Protein AF-A0A1Q7ZH57-F1 (afdb_monomer)

Radius of gyration: 17.39 Å; Cα contacts (8 Å, |Δi|>4): 123; chains: 1; bounding box: 41×25×51 Å

Foldseek 3Di:
DLLVQDPVVLVVVLLVLLVVLLVLLVQLVVCLQVLNLVSNLVSLVSSLVSLVVSLVSLVVVVVSCVVVVLDCPPDPLSVVLCVLVVVLSVLSVVLSVLSVVVSVCSVVVVSNDNDPVSSVVSSVSSVVSSVSVVVSCCVNPVVSVVD

Secondary structure (DSSP, 8-state):
-GGGG--HHHHHHHHHHHHHHHHHHHHHHHHHHTT-HHHHHHHHHHHHHHHHHHHHHHHHHHHHHHHTT--TTT-HHHHHHHHHHHHHHHHHHHHHHHHHHHHHHHHTT---SS--HHHHHHHHHHHHHHHHHHHHHIIIIIHHHH-

pLDDT: mean 76.96, std 12.7, range [39.62, 94.12]

Mean predicted aligned error: 8.46 Å

Nearest PDB structures (foldseek):
  9dm1-assembly1_S  TM=9.543E-01  e=4.250E-06  Mycolicibacterium smegmatis MC2 155
  9ftz-assembly1_S  TM=9.102E-01  e=2.005E-06  Mycolicibacterium smegmatis
  7qhm-assembly1_S  TM=9.316E-01  e=4.938E-06  Corynebacterium glutamicum ATCC 13032
  7n9z-assembly1_H  TM=9.162E-01  e=1.816E-05  Escherichia coli
  7e1v-assembly1_G  TM=9.094E-01  e=1.216E-05  Mycolicibacterium smegmatis MC2 51

Structure (mmCIF, N/CA/C/O backbone):
data_AF-A0A1Q7ZH57-F1
#
_entry.id   AF-A0A1Q7ZH57-F1
#
loop_
_atom_site.group_PDB
_atom_site.id
_atom_site.type_symbol
_atom_site.label_atom_id
_atom_site.label_alt_id
_atom_site.label_comp_id
_atom_site.label_asym_id
_atom_site.label_entity_id
_atom_site.label_seq_id
_atom_site.pdbx_PDB_ins_code
_atom_site.Cartn_x
_atom_site.Cartn_y
_atom_site.Cartn_z
_atom_site.occupancy
_atom_site.B_iso_or_equiv
_atom_site.auth_seq_id
_atom_site.auth_comp_id
_atom_site.auth_asym_id
_atom_site.auth_atom_id
_atom_site.pdbx_PDB_model_num
ATOM 1 N N . MET A 1 1 ? 12.986 2.416 -26.453 1.00 39.62 1 MET A N 1
ATOM 2 C CA . MET A 1 1 ? 12.265 1.164 -26.800 1.00 39.62 1 MET A CA 1
ATOM 3 C C . MET A 1 1 ? 11.655 0.469 -25.574 1.00 39.62 1 MET A C 1
ATOM 5 O O . MET A 1 1 ? 10.565 -0.062 -25.717 1.00 39.62 1 MET A O 1
ATOM 9 N N . ALA A 1 2 ? 12.265 0.538 -24.378 1.00 41.34 2 ALA A N 1
ATOM 10 C CA . ALA A 1 2 ? 11.717 -0.040 -23.135 1.00 41.34 2 ALA A CA 1
ATOM 11 C C . ALA A 1 2 ? 10.415 0.622 -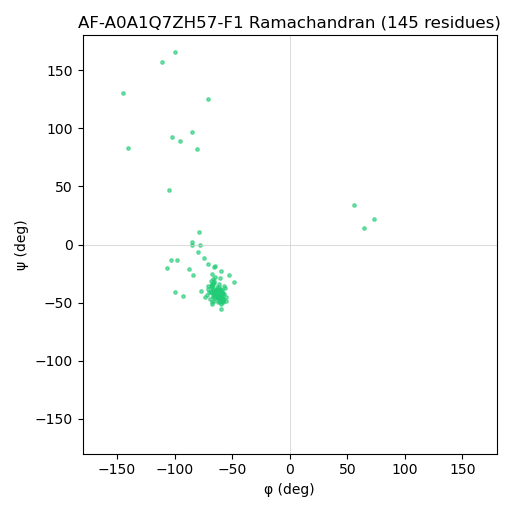22.617 1.00 41.34 2 ALA A C 1
ATOM 13 O O . ALA A 1 2 ? 9.562 -0.059 -22.059 1.00 41.34 2 ALA A O 1
ATOM 14 N N . ALA A 1 3 ? 10.204 1.919 -22.880 1.00 42.78 3 ALA A N 1
ATOM 15 C CA . ALA A 1 3 ? 9.001 2.653 -22.463 1.00 42.78 3 ALA A CA 1
ATOM 16 C C . ALA A 1 3 ? 7.687 2.169 -23.123 1.00 42.78 3 ALA A C 1
ATOM 18 O O . ALA A 1 3 ? 6.611 2.420 -22.599 1.00 42.78 3 ALA A O 1
ATOM 19 N N . ARG A 1 4 ? 7.749 1.437 -24.250 1.00 45.72 4 ARG A N 1
ATOM 20 C CA . ARG A 1 4 ? 6.553 0.954 -24.975 1.00 45.72 4 ARG A CA 1
ATOM 21 C C . ARG A 1 4 ? 5.897 -0.296 -24.372 1.00 45.72 4 ARG A C 1
ATOM 23 O O . ARG A 1 4 ? 4.864 -0.718 -24.877 1.00 45.72 4 ARG A O 1
ATOM 30 N N . VAL A 1 5 ? 6.503 -0.908 -23.351 1.00 50.69 5 VAL A N 1
ATOM 31 C CA . VAL A 1 5 ? 6.023 -2.168 -22.746 1.00 50.69 5 VAL A CA 1
ATOM 32 C C . VAL A 1 5 ? 5.301 -1.933 -21.413 1.00 50.69 5 VAL A C 1
ATOM 34 O O . VAL A 1 5 ? 4.616 -2.829 -20.924 1.00 50.69 5 VAL A O 1
ATOM 37 N N . LEU A 1 6 ? 5.413 -0.733 -20.835 1.00 52.12 6 LEU A N 1
ATOM 38 C CA . LEU A 1 6 ? 4.607 -0.362 -19.677 1.00 52.12 6 LEU A CA 1
ATOM 39 C C . LEU A 1 6 ? 3.161 -0.173 -20.137 1.00 52.12 6 LEU A C 1
ATOM 41 O O . LEU A 1 6 ? 2.899 0.572 -21.077 1.00 52.12 6 LEU A O 1
ATOM 45 N N . ASP A 1 7 ? 2.235 -0.882 -19.496 1.00 56.50 7 ASP A N 1
ATOM 46 C CA . ASP A 1 7 ? 0.799 -0.764 -19.739 1.00 56.50 7 ASP A CA 1
ATOM 47 C C . ASP A 1 7 ? 0.226 0.212 -18.693 1.00 56.50 7 ASP A C 1
ATOM 49 O O . ASP A 1 7 ? -0.145 -0.214 -17.590 1.00 56.50 7 ASP A O 1
ATOM 53 N N . PRO A 1 8 ? 0.192 1.534 -18.973 1.00 56.69 8 PRO A N 1
ATOM 54 C CA . PRO A 1 8 ? -0.180 2.554 -17.991 1.00 56.69 8 PRO A CA 1
ATOM 55 C C . PRO A 1 8 ? -1.600 2.356 -17.446 1.00 56.69 8 PRO A C 1
ATOM 57 O O . PRO A 1 8 ? -1.894 2.771 -16.327 1.00 56.69 8 PRO A O 1
ATOM 60 N N . ALA A 1 9 ? -2.471 1.659 -18.184 1.00 55.44 9 ALA A N 1
ATOM 61 C CA . ALA A 1 9 ? -3.810 1.317 -17.721 1.00 55.44 9 ALA A CA 1
ATOM 62 C C . ALA A 1 9 ? -3.789 0.316 -16.551 1.00 55.44 9 ALA A C 1
ATOM 64 O O . ALA A 1 9 ? -4.594 0.426 -15.625 1.00 55.44 9 ALA A O 1
ATOM 65 N N . ARG A 1 10 ? -2.848 -0.639 -16.546 1.00 57.97 10 ARG A N 1
ATOM 66 C CA . ARG A 1 10 ? -2.705 -1.625 -15.459 1.00 57.97 10 ARG A CA 1
ATOM 67 C C . ARG A 1 10 ? -2.039 -1.022 -14.230 1.00 57.97 10 ARG A C 1
ATOM 69 O O . ARG A 1 10 ? -2.495 -1.290 -13.122 1.00 57.97 10 ARG A O 1
ATOM 76 N N . ALA A 1 11 ? -1.028 -0.179 -14.434 1.00 58.53 11 ALA A N 1
ATOM 77 C CA . ALA A 1 11 ? -0.354 0.543 -13.356 1.00 58.53 11 ALA A CA 1
ATOM 78 C C . ALA A 1 11 ? -1.279 1.591 -12.697 1.00 58.53 11 ALA A C 1
ATOM 80 O O . ALA A 1 11 ? -1.266 1.777 -11.478 1.00 58.53 11 ALA A O 1
ATOM 81 N N . GLY A 1 12 ? -2.163 2.221 -13.480 1.00 60.81 12 GLY A N 1
ATOM 82 C CA . GLY A 1 12 ? -3.235 3.068 -12.958 1.00 60.81 12 GLY A CA 1
ATOM 83 C C . GLY A 1 12 ? -4.263 2.284 -12.135 1.00 60.81 12 GLY A C 1
ATOM 84 O O . GLY A 1 12 ? -4.688 2.748 -11.079 1.00 60.81 12 GLY A O 1
ATOM 85 N N . LEU A 1 13 ? -4.617 1.065 -12.560 1.00 61.16 13 LEU A N 1
ATOM 86 C CA . LEU A 1 13 ? -5.561 0.203 -11.839 1.00 61.16 13 LEU A CA 1
ATOM 87 C C . LEU A 1 13 ? -4.997 -0.301 -10.499 1.00 61.16 13 LEU A C 1
ATOM 89 O O . LEU A 1 13 ? -5.703 -0.304 -9.493 1.00 61.16 13 LEU A O 1
ATOM 93 N N . THR A 1 14 ? -3.721 -0.687 -10.453 1.00 63.28 14 THR A N 1
ATOM 94 C CA . THR A 1 14 ? -3.052 -1.092 -9.204 1.00 63.28 14 THR A CA 1
ATOM 95 C C . THR A 1 14 ? -2.873 0.084 -8.247 1.00 63.28 14 THR A C 1
ATOM 97 O O . THR A 1 14 ? -3.068 -0.071 -7.042 1.00 63.28 14 THR A O 1
ATOM 100 N N . THR A 1 15 ? -2.615 1.281 -8.775 1.00 66.81 15 THR A N 1
ATOM 101 C CA . THR A 1 15 ? -2.588 2.520 -7.985 1.00 66.81 15 THR A CA 1
ATOM 102 C C . THR A 1 15 ? -3.975 2.870 -7.436 1.00 66.81 15 THR A C 1
ATOM 104 O O . THR A 1 15 ? -4.098 3.223 -6.265 1.00 66.81 15 THR A O 1
ATOM 107 N N . LEU A 1 16 ? -5.043 2.687 -8.222 1.00 66.81 16 LEU A N 1
ATOM 108 C CA . LEU A 1 16 ? -6.428 2.819 -7.750 1.00 66.81 16 LEU A CA 1
ATOM 109 C C . LEU A 1 16 ? -6.756 1.827 -6.627 1.00 66.81 16 LEU A C 1
ATOM 111 O O . LEU A 1 16 ? -7.439 2.207 -5.679 1.00 66.81 16 LEU A O 1
ATOM 115 N N . PHE A 1 17 ? -6.251 0.589 -6.685 1.00 68.94 17 PHE A N 1
ATOM 116 C CA . PHE A 1 17 ? -6.416 -0.372 -5.588 1.00 68.94 17 PHE A CA 1
ATOM 117 C C . PHE A 1 17 ? -5.699 0.066 -4.309 1.00 68.94 17 PHE A C 1
ATOM 119 O O . PHE A 1 17 ? -6.279 -0.059 -3.231 1.00 68.94 17 PHE A O 1
ATOM 126 N N . LEU A 1 18 ? -4.492 0.628 -4.414 1.00 64.56 18 LEU A N 1
ATOM 127 C CA . LEU A 1 18 ? -3.768 1.199 -3.270 1.00 64.56 18 LEU A CA 1
ATOM 128 C C . LEU A 1 18 ? -4.528 2.376 -2.650 1.00 64.56 18 LEU A C 1
ATOM 130 O O . LEU A 1 18 ? -4.806 2.371 -1.453 1.00 64.56 18 LEU A O 1
ATOM 134 N N . LEU A 1 19 ? -4.968 3.331 -3.471 1.00 71.75 19 LEU A N 1
ATOM 135 C CA . LEU A 1 19 ? -5.735 4.486 -2.997 1.00 71.75 19 LEU A CA 1
ATOM 136 C C . LEU A 1 19 ? -7.077 4.070 -2.377 1.00 71.75 19 LEU A C 1
ATOM 138 O O . LEU A 1 19 ? -7.470 4.595 -1.333 1.00 71.75 19 LEU A O 1
ATOM 142 N N . ALA A 1 20 ? -7.754 3.080 -2.965 1.00 69.75 20 ALA A N 1
ATOM 143 C CA . ALA A 1 20 ? -8.957 2.490 -2.386 1.00 69.75 20 ALA A CA 1
ATOM 144 C C . ALA A 1 20 ? -8.667 1.802 -1.039 1.00 69.75 20 ALA A C 1
ATOM 146 O O . ALA A 1 20 ? -9.481 1.907 -0.122 1.00 69.75 20 ALA A O 1
ATOM 147 N N . SER A 1 21 ? -7.498 1.165 -0.886 1.00 69.69 21 SER A N 1
ATOM 148 C CA . SER A 1 21 ? -7.076 0.518 0.367 1.00 69.69 21 SER A CA 1
ATOM 149 C C . SER A 1 21 ? -6.844 1.522 1.507 1.00 69.69 21 SER A C 1
ATOM 151 O O . SER A 1 21 ? -7.142 1.249 2.673 1.00 69.69 21 SER A O 1
ATOM 153 N N . SER A 1 22 ? -6.406 2.737 1.168 1.00 74.31 22 SER A N 1
ATOM 154 C CA . SER A 1 22 ? -6.306 3.853 2.112 1.00 74.31 22 SER A CA 1
ATOM 155 C C . SER A 1 22 ? -7.678 4.248 2.664 1.00 74.31 22 SER A C 1
ATOM 157 O O . SER A 1 22 ? -7.859 4.424 3.872 1.00 74.31 22 SER A O 1
ATOM 159 N N . VAL A 1 23 ? -8.682 4.335 1.785 1.00 76.25 23 VAL A N 1
ATOM 160 C CA . VAL A 1 23 ? -10.059 4.673 2.177 1.00 76.25 23 VAL A CA 1
ATOM 161 C C . VAL A 1 23 ? -10.663 3.576 3.053 1.00 76.25 23 VAL A C 1
ATOM 163 O O . VAL A 1 23 ? -11.317 3.885 4.052 1.00 76.25 23 VAL A O 1
ATOM 166 N N . THR A 1 24 ? -10.417 2.298 2.742 1.00 76.38 24 THR A N 1
ATOM 167 C CA . THR A 1 24 ? -10.900 1.193 3.582 1.00 76.38 24 THR A CA 1
ATOM 168 C C . THR A 1 24 ? -10.267 1.227 4.968 1.00 76.38 24 THR A C 1
ATOM 170 O O . THR A 1 24 ? -10.980 1.052 5.954 1.00 76.38 24 THR A O 1
ATOM 173 N N . MET A 1 25 ? -8.977 1.554 5.090 1.00 76.50 25 MET A N 1
ATOM 174 C CA . MET A 1 25 ? -8.333 1.661 6.403 1.00 76.50 25 MET A CA 1
ATOM 175 C C . MET A 1 25 ? -8.891 2.824 7.243 1.00 76.50 25 MET A C 1
ATOM 177 O O . MET A 1 25 ? -9.165 2.651 8.435 1.00 76.50 25 MET A O 1
ATOM 181 N N . TRP A 1 26 ? -9.182 3.969 6.616 1.00 78.19 26 TRP A N 1
ATOM 182 C CA . TRP A 1 26 ? -9.868 5.084 7.282 1.00 78.19 26 TRP A CA 1
ATOM 183 C C . TRP A 1 26 ? -11.269 4.691 7.792 1.00 78.19 26 TRP A C 1
ATOM 185 O O . TRP A 1 26 ? -11.648 5.014 8.925 1.00 78.19 26 TRP A O 1
ATOM 195 N N . LEU A 1 27 ? -12.033 3.926 7.001 1.00 76.38 27 LEU A N 1
ATOM 196 C CA . LEU A 1 27 ? -13.331 3.376 7.418 1.00 76.38 27 LEU A CA 1
ATOM 197 C C . LEU A 1 27 ? -13.195 2.349 8.557 1.00 76.38 27 LEU A C 1
ATOM 199 O O . LEU A 1 27 ? -14.055 2.293 9.447 1.00 76.38 27 LEU A O 1
ATOM 203 N N . GLY A 1 28 ? -12.094 1.593 8.586 1.00 74.44 28 GLY A N 1
ATOM 204 C CA . GLY A 1 28 ? -11.718 0.715 9.695 1.00 74.44 28 GLY A CA 1
ATOM 205 C C . GLY A 1 28 ? -11.533 1.486 11.004 1.00 74.44 28 GLY A C 1
ATOM 206 O O . GLY A 1 28 ? -12.163 1.148 12.010 1.00 74.44 28 GLY A O 1
ATOM 207 N N . GLY A 1 29 ? -10.775 2.588 10.975 1.00 75.12 29 GLY A N 1
ATOM 208 C CA . GLY A 1 29 ? -10.619 3.492 12.123 1.00 75.12 29 GLY A CA 1
ATOM 209 C C . GLY A 1 29 ? -11.951 4.085 12.602 1.00 75.12 29 GLY A C 1
ATOM 210 O O . GLY A 1 29 ? -12.231 4.135 13.802 1.00 75.12 29 GLY A O 1
ATOM 211 N N . ARG A 1 30 ? -12.847 4.446 11.674 1.00 77.81 30 ARG A N 1
ATOM 212 C CA . ARG A 1 30 ? -14.195 4.938 12.017 1.00 77.81 30 ARG A CA 1
ATOM 213 C C . ARG A 1 30 ? -15.077 3.857 12.656 1.00 77.81 30 ARG A C 1
ATOM 215 O O . ARG A 1 30 ? -15.904 4.172 13.511 1.00 77.81 30 ARG A O 1
ATOM 222 N N . SER A 1 31 ? -14.903 2.596 12.263 1.00 76.94 31 SER A N 1
ATOM 223 C CA . SER A 1 31 ? -15.619 1.448 12.843 1.00 76.94 31 SER A CA 1
ATOM 224 C C . SER A 1 31 ? -15.139 1.144 14.263 1.00 76.94 31 SER A C 1
ATOM 226 O O . SER A 1 31 ? -15.953 0.906 15.155 1.00 76.94 31 SER A O 1
ATOM 228 N N . LEU A 1 32 ? -13.831 1.275 14.504 1.00 73.81 32 LEU A N 1
ATOM 229 C CA . LEU A 1 32 ? -13.248 1.222 15.844 1.00 73.81 32 LEU A CA 1
ATOM 230 C C . LEU A 1 32 ? -13.822 2.326 16.754 1.00 73.81 32 LEU A C 1
ATOM 232 O O . LEU A 1 32 ? -14.268 2.029 17.861 1.00 73.81 32 LEU A O 1
ATOM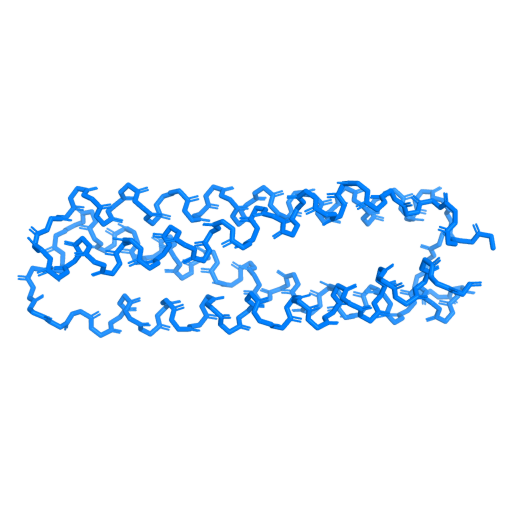 236 N N . ALA A 1 33 ? -13.910 3.572 16.269 1.00 76.25 33 ALA A N 1
ATOM 237 C CA . ALA A 1 33 ? -14.509 4.683 17.022 1.00 76.25 33 ALA A CA 1
ATOM 238 C C . ALA A 1 33 ? -15.993 4.447 17.373 1.00 76.25 33 ALA A C 1
ATOM 240 O O . ALA A 1 33 ? -16.480 4.911 18.403 1.00 76.25 33 ALA A O 1
ATOM 241 N N . ARG A 1 34 ? -16.715 3.684 16.540 1.00 79.69 34 ARG A N 1
ATOM 242 C CA . ARG A 1 34 ? -18.113 3.272 16.767 1.00 79.69 34 ARG A CA 1
ATOM 243 C C . ARG A 1 34 ? -18.257 2.017 17.633 1.00 79.69 34 ARG A C 1
ATOM 245 O O . ARG A 1 34 ? -19.382 1.578 17.853 1.00 79.69 34 ARG A O 1
ATOM 252 N N . ARG A 1 35 ? -17.149 1.450 18.130 1.00 76.94 35 ARG A N 1
ATOM 253 C CA . ARG A 1 35 ? -17.104 0.166 18.853 1.00 76.94 35 ARG A CA 1
ATOM 254 C C . ARG A 1 35 ? -17.714 -0.994 18.053 1.00 76.94 35 ARG A C 1
ATOM 256 O O . ARG A 1 35 ? -18.304 -1.900 18.638 1.00 76.94 35 ARG A O 1
ATOM 263 N N . ASP A 1 36 ? -17.555 -0.975 16.729 1.00 81.75 36 ASP A N 1
ATOM 264 C CA . ASP A 1 36 ? -17.997 -2.041 15.828 1.00 81.75 36 ASP A CA 1
ATOM 265 C C . ASP A 1 36 ? -16.805 -2.923 15.400 1.00 81.75 36 ASP A C 1
ATOM 267 O O . ASP A 1 36 ? -16.122 -2.626 14.411 1.00 81.75 36 ASP A O 1
ATOM 271 N N . PRO A 1 37 ? -16.527 -4.026 16.125 1.00 77.38 37 PRO A N 1
ATOM 272 C CA . PRO A 1 37 ? -15.413 -4.913 15.803 1.00 77.38 37 PRO A CA 1
ATOM 273 C C . PRO A 1 37 ? -15.624 -5.666 14.484 1.00 77.38 37 PRO A C 1
ATOM 275 O O . PRO A 1 37 ? -14.643 -6.040 13.842 1.00 77.38 37 PRO A O 1
ATOM 278 N N . ARG A 1 38 ? -16.879 -5.880 14.057 1.00 82.25 38 ARG A N 1
ATOM 279 C CA . ARG A 1 38 ? -17.181 -6.547 12.782 1.00 82.25 38 ARG A CA 1
ATOM 280 C C . ARG A 1 38 ? -16.849 -5.629 11.615 1.00 82.25 38 ARG A C 1
ATOM 282 O O . ARG A 1 38 ? -16.202 -6.075 10.671 1.00 82.25 38 ARG A O 1
ATOM 289 N N . GLY A 1 39 ? -17.222 -4.353 11.720 1.00 83.19 39 GLY A N 1
ATOM 290 C CA . GLY A 1 39 ? -16.825 -3.319 10.768 1.00 83.19 39 GLY A CA 1
ATOM 291 C C . GLY A 1 39 ? -15.305 -3.201 10.658 1.00 83.19 39 GLY A C 1
ATOM 292 O O . GLY A 1 39 ? -14.769 -3.272 9.556 1.00 83.19 39 GLY A O 1
ATOM 293 N N . LEU A 1 40 ? -14.591 -3.118 11.789 1.00 82.06 40 LEU A N 1
ATOM 294 C CA . LEU A 1 40 ? -13.122 -3.059 11.797 1.00 82.06 40 LEU A CA 1
ATOM 295 C C . LEU A 1 40 ? -12.490 -4.250 11.055 1.00 82.06 40 LEU A C 1
ATOM 297 O O . LEU A 1 40 ? -11.627 -4.050 10.204 1.00 82.06 40 LEU A O 1
ATOM 301 N N . LEU A 1 41 ? -12.937 -5.475 11.347 1.00 84.94 41 LEU A N 1
ATOM 302 C CA . LEU A 1 41 ? -12.441 -6.690 10.690 1.00 84.94 41 LEU A CA 1
ATOM 303 C C . LEU A 1 41 ? -12.699 -6.691 9.184 1.00 84.94 41 LEU A C 1
ATOM 305 O O . LEU A 1 41 ? -11.803 -7.039 8.419 1.00 84.94 41 LEU A O 1
ATOM 309 N N . LEU A 1 42 ? -13.900 -6.292 8.765 1.00 88.19 42 LEU A N 1
ATOM 310 C CA . LEU A 1 42 ? -14.276 -6.247 7.354 1.00 88.19 42 LEU A CA 1
ATOM 311 C C . LEU A 1 42 ? -13.407 -5.252 6.579 1.00 88.19 42 LEU A C 1
ATOM 313 O O . LEU A 1 42 ? -12.890 -5.587 5.515 1.00 88.19 42 LEU A O 1
ATOM 317 N N . TRP A 1 43 ? -13.200 -4.055 7.130 1.00 86.94 43 TRP A N 1
ATOM 318 C CA . TRP A 1 43 ? -12.397 -3.021 6.482 1.00 86.94 43 TRP A CA 1
ATOM 319 C C . TRP A 1 43 ? -10.907 -3.356 6.455 1.00 86.94 43 TRP A C 1
ATOM 321 O O . TRP A 1 43 ? -10.273 -3.175 5.419 1.00 86.94 43 TRP A O 1
ATOM 331 N N . VAL A 1 44 ? -10.358 -3.916 7.538 1.00 86.69 44 VAL A N 1
ATOM 332 C CA . VAL A 1 44 ? -8.965 -4.394 7.563 1.00 86.69 44 VAL A CA 1
ATOM 333 C C . VAL A 1 44 ? -8.766 -5.536 6.564 1.00 86.69 44 VAL A C 1
ATOM 335 O O . VAL A 1 44 ? -7.784 -5.535 5.824 1.00 86.69 44 VAL A O 1
ATOM 338 N N . ALA A 1 45 ? -9.708 -6.480 6.480 1.00 88.06 45 ALA A N 1
ATOM 339 C CA . ALA A 1 45 ? -9.657 -7.554 5.490 1.00 88.06 45 ALA A CA 1
ATOM 340 C C . ALA A 1 45 ? -9.710 -7.013 4.052 1.00 88.06 45 ALA A C 1
ATOM 342 O O . ALA A 1 45 ? -8.944 -7.468 3.203 1.00 88.06 45 ALA A O 1
ATOM 343 N N . ALA A 1 46 ? -10.553 -6.011 3.784 1.00 87.94 46 ALA A N 1
ATOM 344 C CA . ALA A 1 46 ? -10.600 -5.344 2.485 1.00 87.94 46 ALA A CA 1
ATOM 345 C C . ALA A 1 46 ? -9.255 -4.679 2.134 1.00 87.94 46 ALA A C 1
ATOM 347 O O . ALA A 1 46 ? -8.753 -4.884 1.029 1.00 87.94 46 ALA A O 1
ATOM 348 N N . THR A 1 47 ? -8.629 -3.968 3.081 1.00 88.56 47 THR A N 1
ATOM 349 C CA . THR A 1 47 ? -7.295 -3.368 2.891 1.00 88.56 47 THR A CA 1
ATOM 350 C C . THR A 1 47 ? -6.240 -4.431 2.566 1.00 88.56 47 THR A C 1
ATOM 352 O O . THR A 1 47 ? -5.461 -4.253 1.632 1.00 88.56 47 THR A O 1
ATOM 355 N N . ILE A 1 48 ? -6.247 -5.571 3.271 1.00 88.94 48 ILE A N 1
ATOM 356 C CA . ILE A 1 48 ? -5.319 -6.689 3.018 1.00 88.94 48 ILE A CA 1
ATOM 357 C C . ILE A 1 48 ? -5.496 -7.242 1.600 1.00 88.94 48 ILE A C 1
ATOM 359 O O . ILE A 1 48 ? -4.508 -7.450 0.896 1.00 88.94 48 ILE A O 1
ATOM 363 N N . VAL A 1 49 ? -6.738 -7.469 1.161 1.00 89.69 49 VAL A N 1
ATOM 364 C CA . VAL A 1 49 ? -7.024 -7.999 -0.183 1.00 89.69 49 VAL A CA 1
ATOM 365 C C . VAL A 1 49 ? -6.552 -7.031 -1.268 1.00 89.69 49 VAL A C 1
ATOM 367 O O . VAL A 1 49 ? -5.912 -7.457 -2.230 1.00 89.69 49 VAL A O 1
ATOM 370 N N . LEU A 1 50 ? -6.818 -5.733 -1.101 1.00 85.44 50 LEU A N 1
ATOM 371 C CA . LEU A 1 50 ? -6.388 -4.703 -2.049 1.00 85.44 50 LEU A CA 1
ATOM 372 C C . LEU A 1 50 ? -4.858 -4.573 -2.102 1.00 85.44 50 LEU A C 1
ATOM 374 O O . LEU A 1 50 ? -4.286 -4.553 -3.192 1.00 85.44 50 LEU A O 1
ATOM 378 N N . GLY A 1 51 ? -4.185 -4.578 -0.948 1.00 86.50 51 GLY A N 1
ATOM 379 C CA . GLY A 1 51 ? -2.722 -4.561 -0.878 1.00 86.50 51 GLY A CA 1
ATOM 380 C C . GLY A 1 51 ? -2.080 -5.811 -1.497 1.00 86.50 51 GLY A C 1
ATOM 381 O O . GLY A 1 51 ? -1.083 -5.717 -2.212 1.00 86.50 51 GLY A O 1
ATOM 382 N N . ALA A 1 52 ? -2.672 -6.991 -1.288 1.00 89.06 52 ALA A N 1
ATOM 383 C CA . ALA A 1 52 ? -2.204 -8.227 -1.912 1.00 89.06 52 ALA A CA 1
ATOM 384 C C . ALA A 1 52 ? -2.373 -8.190 -3.440 1.00 89.06 52 ALA A C 1
ATOM 386 O O . ALA A 1 52 ? -1.466 -8.586 -4.174 1.00 89.06 52 ALA A O 1
ATOM 387 N N . ALA A 1 53 ? -3.507 -7.678 -3.930 1.00 86.31 53 ALA A N 1
ATOM 388 C CA . ALA A 1 53 ? -3.744 -7.497 -5.360 1.00 86.31 53 ALA A CA 1
ATOM 389 C C . ALA A 1 53 ? -2.717 -6.544 -5.994 1.00 86.31 53 ALA A C 1
ATOM 391 O O . ALA A 1 53 ? -2.221 -6.824 -7.088 1.00 86.31 53 ALA A O 1
ATOM 392 N N . PHE A 1 54 ? -2.347 -5.471 -5.288 1.00 85.19 54 PHE A N 1
ATOM 393 C CA . PHE A 1 54 ? -1.279 -4.565 -5.706 1.00 85.19 54 PHE A CA 1
ATOM 394 C C . PHE A 1 54 ? 0.072 -5.288 -5.847 1.00 85.19 54 PHE A C 1
ATOM 396 O O . PHE A 1 54 ? 0.684 -5.230 -6.915 1.00 85.19 54 PHE A O 1
ATOM 403 N N . LEU A 1 55 ? 0.504 -6.039 -4.824 1.00 86.75 55 LEU A N 1
ATOM 404 C CA . LEU A 1 55 ? 1.763 -6.798 -4.878 1.00 86.75 55 LEU A CA 1
ATOM 405 C C . LEU A 1 55 ? 1.784 -7.811 -6.030 1.00 86.75 55 LEU A C 1
ATOM 407 O O . LEU A 1 55 ? 2.787 -7.934 -6.733 1.00 86.75 55 LEU A O 1
ATOM 411 N N . LEU A 1 56 ? 0.672 -8.513 -6.264 1.00 86.06 56 LEU A N 1
ATOM 412 C CA . LEU A 1 56 ? 0.551 -9.447 -7.387 1.00 86.06 56 LEU A CA 1
ATOM 413 C C . LEU A 1 56 ? 0.655 -8.736 -8.741 1.00 86.06 56 LEU A C 1
ATOM 415 O O . LEU A 1 56 ? 1.287 -9.260 -9.661 1.00 86.06 56 LEU A O 1
ATOM 419 N N . GLY A 1 57 ? 0.052 -7.551 -8.865 1.00 83.06 57 GLY A N 1
ATOM 420 C CA . GLY A 1 57 ? 0.209 -6.690 -10.035 1.00 83.06 57 GLY A CA 1
ATOM 421 C C . GLY A 1 57 ? 1.675 -6.329 -10.273 1.00 83.06 57 GLY A C 1
ATOM 422 O O . GLY A 1 57 ? 2.183 -6.537 -11.375 1.00 83.06 57 GLY A O 1
ATOM 423 N N . GLN A 1 58 ? 2.374 -5.906 -9.217 1.00 84.06 58 GLN A N 1
ATOM 424 C CA . GLN A 1 58 ? 3.775 -5.501 -9.301 1.00 84.06 58 GLN A CA 1
ATOM 425 C C . GLN A 1 58 ? 4.702 -6.648 -9.724 1.00 84.06 58 GLN A C 1
ATOM 427 O O . GLN A 1 58 ? 5.560 -6.470 -10.590 1.00 84.06 58 GLN A O 1
ATOM 432 N N . VAL A 1 59 ? 4.500 -7.846 -9.166 1.00 84.81 59 VAL A N 1
ATOM 433 C CA . VAL A 1 59 ? 5.280 -9.041 -9.530 1.00 84.81 59 VAL A CA 1
ATOM 434 C C . VAL A 1 59 ? 5.059 -9.424 -10.993 1.00 84.81 59 VAL A C 1
ATOM 436 O O . VAL A 1 59 ? 6.011 -9.775 -11.690 1.00 84.81 59 VAL A O 1
ATOM 439 N N . ARG A 1 60 ? 3.819 -9.343 -11.494 1.00 81.94 60 ARG A N 1
ATOM 440 C CA . ARG A 1 60 ? 3.523 -9.635 -12.908 1.00 81.94 60 ARG A CA 1
ATOM 441 C C . ARG A 1 60 ? 4.248 -8.678 -13.847 1.00 81.94 60 ARG A C 1
ATOM 443 O O . ARG A 1 60 ? 4.763 -9.117 -14.873 1.00 81.94 60 ARG A O 1
ATOM 450 N N . GLU A 1 61 ? 4.303 -7.404 -13.487 1.00 79.31 61 GLU A N 1
ATOM 451 C CA . GLU A 1 61 ? 5.015 -6.389 -14.258 1.00 79.31 61 GLU A CA 1
ATOM 452 C C . GLU A 1 61 ? 6.526 -6.639 -14.261 1.00 79.31 61 GLU A C 1
ATOM 454 O O . GLU A 1 61 ? 7.143 -6.655 -15.327 1.00 79.31 61 GLU A O 1
ATOM 459 N N . TRP A 1 62 ? 7.109 -6.971 -13.105 1.00 81.00 62 TRP A N 1
ATOM 460 C CA . TRP A 1 62 ? 8.521 -7.356 -13.020 1.00 81.00 62 TRP A CA 1
ATOM 461 C C . TRP A 1 62 ? 8.853 -8.555 -13.907 1.00 81.00 62 TRP A C 1
ATOM 463 O O . TRP A 1 62 ? 9.824 -8.518 -14.660 1.00 81.00 62 TRP A O 1
ATOM 473 N N . VAL A 1 63 ? 8.030 -9.607 -13.865 1.00 80.50 63 VAL A N 1
ATOM 474 C CA . VAL A 1 63 ? 8.219 -10.799 -14.706 1.00 80.50 63 VAL A CA 1
ATOM 475 C C . VAL A 1 63 ? 8.102 -10.452 -16.193 1.00 80.50 63 VAL A C 1
ATOM 477 O O . VAL A 1 63 ? 8.872 -10.975 -16.998 1.00 80.50 63 VAL A O 1
ATOM 480 N N . GLY A 1 64 ? 7.171 -9.569 -16.568 1.00 78.25 64 GLY A N 1
ATOM 481 C CA . GLY A 1 64 ? 7.032 -9.077 -17.940 1.00 78.25 64 GLY A CA 1
ATOM 482 C C . GLY A 1 64 ? 8.280 -8.341 -18.435 1.00 78.25 64 GLY A C 1
ATOM 483 O O . GLY A 1 64 ? 8.779 -8.651 -19.515 1.00 78.25 64 GLY A O 1
ATOM 484 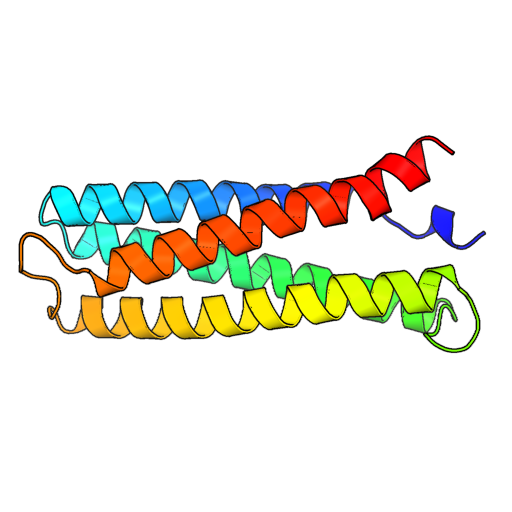N N . LEU A 1 65 ? 8.824 -7.430 -17.622 1.00 75.56 65 LEU A N 1
ATOM 485 C CA . LEU A 1 65 ? 10.029 -6.656 -17.946 1.00 75.56 65 LEU A CA 1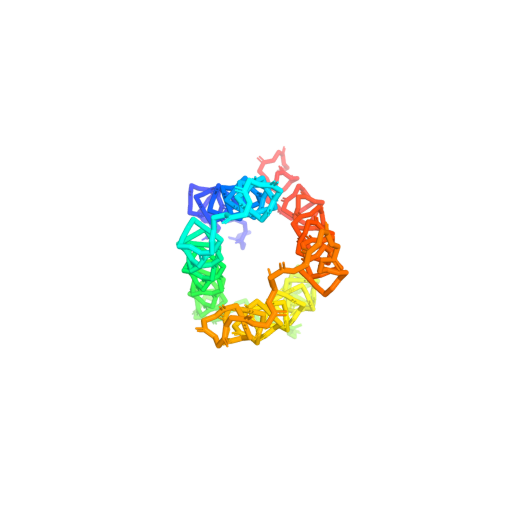
ATOM 486 C C . LEU A 1 65 ? 11.277 -7.540 -18.069 1.00 75.56 65 LEU A C 1
ATOM 488 O O . LEU A 1 65 ? 12.025 -7.414 -19.039 1.00 75.56 65 LEU A O 1
ATOM 492 N N . ILE A 1 66 ? 11.453 -8.494 -17.148 1.00 76.81 66 ILE A N 1
ATOM 493 C CA . ILE A 1 66 ? 12.574 -9.447 -17.184 1.00 76.81 66 ILE A CA 1
ATOM 494 C C . ILE A 1 66 ? 12.497 -10.328 -18.439 1.00 76.81 66 ILE A C 1
ATOM 496 O O . ILE A 1 66 ? 13.506 -10.531 -19.112 1.00 76.81 66 ILE A O 1
ATOM 500 N N . ARG A 1 67 ? 11.301 -10.817 -18.802 1.00 76.00 67 ARG A N 1
ATOM 501 C CA . ARG A 1 67 ? 11.091 -11.582 -20.048 1.00 76.00 67 ARG A CA 1
ATOM 502 C C . ARG A 1 67 ? 11.339 -10.747 -21.306 1.00 76.00 67 ARG A C 1
ATOM 504 O O . ARG A 1 67 ? 11.721 -11.305 -22.327 1.00 76.00 67 ARG A O 1
ATOM 511 N N . GLY A 1 68 ? 11.148 -9.431 -21.227 1.00 69.56 68 GLY A N 1
ATOM 512 C CA . GLY A 1 68 ? 11.484 -8.465 -22.275 1.00 69.56 68 GLY A CA 1
ATOM 513 C C . GLY A 1 68 ? 12.972 -8.101 -22.358 1.00 69.56 68 GLY A C 1
ATOM 514 O O . GLY A 1 68 ? 13.309 -7.155 -23.064 1.00 69.56 68 GLY A O 1
ATOM 515 N N . ASN A 1 69 ? 13.856 -8.822 -21.654 1.00 66.44 69 ASN A N 1
ATOM 516 C CA . ASN A 1 69 ? 15.302 -8.575 -21.570 1.00 66.44 69 ASN A CA 1
ATOM 517 C C . ASN A 1 69 ? 15.707 -7.248 -20.896 1.00 66.44 69 ASN A C 1
ATOM 519 O O . ASN A 1 69 ? 16.873 -6.855 -20.952 1.00 66.44 69 ASN A O 1
ATOM 523 N N . VAL A 1 70 ? 14.784 -6.578 -20.196 1.00 63.16 70 VAL A N 1
ATOM 524 C CA . VAL A 1 70 ? 15.102 -5.420 -19.349 1.00 63.16 70 VAL A CA 1
ATOM 525 C C . VAL A 1 70 ? 15.533 -5.951 -17.984 1.00 63.16 70 VAL A C 1
ATOM 527 O O . VAL A 1 70 ? 14.710 -6.310 -17.143 1.00 63.16 70 VAL A O 1
ATOM 530 N N . THR A 1 71 ? 16.844 -6.054 -17.776 1.00 63.22 71 THR A N 1
ATOM 531 C CA . THR A 1 71 ? 17.436 -6.548 -16.523 1.00 63.22 71 THR A CA 1
ATOM 532 C C . THR A 1 71 ? 18.151 -5.433 -15.767 1.00 63.22 71 THR A C 1
ATOM 534 O O . THR A 1 71 ? 18.585 -4.444 -16.356 1.00 63.22 71 THR A O 1
ATOM 537 N N . ILE A 1 72 ? 18.311 -5.617 -14.449 1.00 61.56 72 ILE A N 1
ATOM 538 C CA . ILE A 1 72 ? 18.986 -4.676 -13.532 1.00 61.56 72 ILE A CA 1
ATOM 539 C C . ILE A 1 72 ? 20.391 -4.282 -14.020 1.00 61.56 72 ILE A C 1
ATOM 541 O O . ILE A 1 72 ? 20.871 -3.209 -13.676 1.00 61.56 72 ILE A O 1
ATOM 545 N N . SER A 1 73 ? 21.048 -5.131 -14.813 1.00 60.31 73 SER A N 1
ATOM 546 C CA . SER A 1 73 ? 22.450 -4.964 -15.209 1.00 60.31 73 SER A CA 1
ATOM 547 C C . SER A 1 73 ? 22.664 -4.330 -16.586 1.00 60.31 73 SER A C 1
ATOM 549 O O . SER A 1 73 ? 23.796 -3.977 -16.892 1.00 60.31 73 SER A O 1
ATOM 551 N N . HIS A 1 74 ? 21.629 -4.223 -17.427 1.00 58.81 74 HIS A N 1
ATOM 552 C CA . HIS A 1 74 ? 21.800 -3.835 -18.837 1.00 58.81 74 HIS A CA 1
ATOM 553 C C . HIS A 1 74 ? 21.340 -2.410 -19.155 1.00 58.81 74 HIS A C 1
ATOM 555 O O . HIS A 1 74 ? 21.776 -1.859 -20.160 1.00 58.81 74 HIS A O 1
ATOM 561 N N . ASP A 1 75 ? 20.482 -1.808 -18.325 1.00 67.56 75 ASP A N 1
ATOM 562 C CA . ASP A 1 75 ? 19.871 -0.514 -18.632 1.00 67.56 75 ASP A CA 1
ATOM 563 C C . ASP A 1 75 ? 19.685 0.323 -17.356 1.00 67.56 75 ASP A C 1
ATOM 565 O O . ASP A 1 75 ? 19.122 -0.168 -16.373 1.00 67.56 75 ASP A O 1
ATOM 569 N N . LEU A 1 76 ? 20.124 1.591 -17.371 1.00 75.19 76 LEU A N 1
ATOM 570 C CA . LEU A 1 76 ? 20.050 2.502 -16.211 1.00 75.19 76 LEU A CA 1
ATOM 571 C C . LEU A 1 76 ? 18.604 2.640 -15.707 1.00 75.19 76 LEU A C 1
ATOM 573 O O . LEU A 1 76 ? 18.347 2.659 -14.503 1.00 75.19 76 LEU A O 1
ATOM 577 N 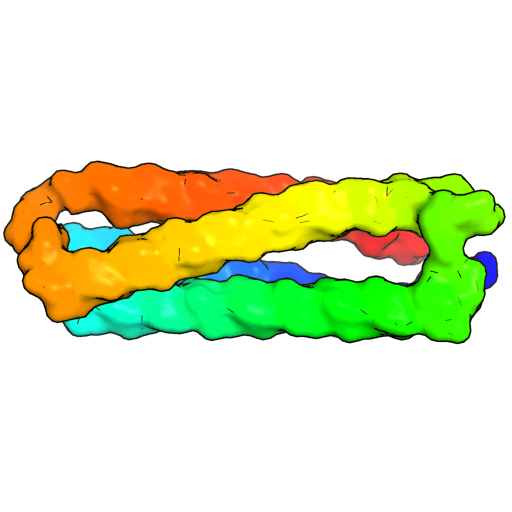N . PHE A 1 77 ? 17.652 2.657 -16.644 1.00 74.69 77 PHE A N 1
ATOM 578 C CA . PHE A 1 77 ? 16.223 2.656 -16.349 1.00 74.69 77 PHE A CA 1
ATOM 579 C C . PHE A 1 77 ? 15.800 1.422 -15.540 1.00 74.69 77 PHE A C 1
ATOM 581 O O . PHE A 1 77 ? 15.100 1.557 -14.538 1.00 74.69 77 PHE A O 1
ATOM 588 N N . GLY A 1 78 ? 16.256 0.228 -15.932 1.00 73.31 78 GLY A N 1
ATOM 589 C CA . GLY A 1 78 ? 15.946 -1.021 -15.238 1.00 73.31 78 GLY A CA 1
ATOM 590 C C . GLY A 1 78 ? 16.485 -1.027 -13.809 1.00 73.31 78 GLY A C 1
ATOM 591 O O . GLY A 1 78 ? 15.745 -1.340 -12.876 1.00 73.31 78 GLY A O 1
ATOM 592 N N . THR A 1 79 ? 17.743 -0.619 -13.610 1.00 80.00 79 THR A N 1
ATOM 593 C CA . THR A 1 79 ? 18.355 -0.542 -12.272 1.00 80.00 79 THR A CA 1
ATOM 594 C C . THR A 1 79 ? 17.561 0.378 -11.340 1.00 80.00 79 THR A C 1
ATOM 596 O O . THR A 1 79 ? 17.214 -0.023 -10.225 1.00 80.00 79 THR A O 1
ATOM 599 N N . THR A 1 80 ? 17.227 1.593 -11.790 1.00 81.50 80 THR A N 1
ATOM 600 C CA . THR A 1 80 ? 16.469 2.564 -10.986 1.00 81.50 80 THR A CA 1
ATOM 601 C C . THR A 1 80 ? 15.037 2.090 -10.728 1.00 81.50 80 THR A C 1
ATOM 603 O O . THR A 1 80 ? 14.570 2.158 -9.589 1.00 81.50 80 THR A O 1
ATOM 606 N N . PHE A 1 81 ? 14.363 1.545 -11.746 1.00 82.69 81 PHE A N 1
ATOM 607 C CA . PHE A 1 81 ? 13.001 1.023 -11.635 1.00 82.69 81 PHE A CA 1
ATOM 608 C C . PHE A 1 81 ? 12.897 -0.101 -10.600 1.00 82.69 81 PHE A C 1
ATOM 610 O O . PHE A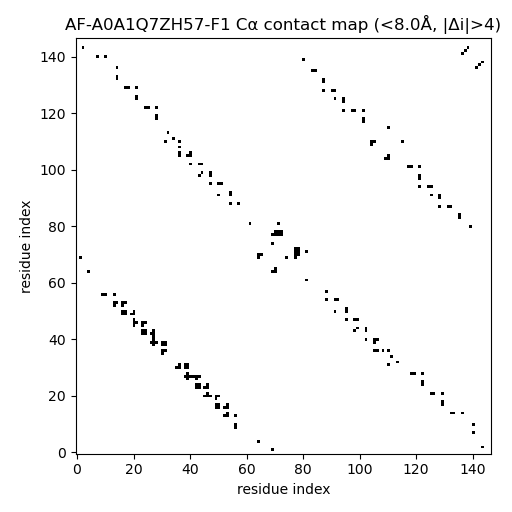 1 81 ? 12.101 -0.006 -9.661 1.00 82.69 81 PHE A O 1
ATOM 617 N N . PHE A 1 82 ? 13.708 -1.156 -10.739 1.00 83.56 82 PHE A N 1
ATOM 618 C CA . PHE A 1 82 ? 13.647 -2.317 -9.848 1.00 83.56 82 PHE A CA 1
ATOM 619 C C . PHE A 1 82 ? 14.084 -1.972 -8.423 1.00 83.56 82 PHE A C 1
ATOM 621 O O . PHE A 1 82 ? 13.518 -2.505 -7.473 1.00 83.56 82 PHE A O 1
ATOM 628 N N . THR A 1 83 ? 15.038 -1.052 -8.250 1.00 87.44 83 THR A N 1
ATOM 629 C CA . THR A 1 83 ? 15.478 -0.630 -6.910 1.00 87.44 83 THR A CA 1
ATOM 630 C C . THR A 1 83 ? 14.375 0.138 -6.178 1.00 87.44 83 THR A C 1
ATOM 632 O O . THR A 1 83 ? 14.036 -0.206 -5.046 1.00 87.44 83 THR A O 1
ATOM 635 N N . LEU A 1 84 ? 13.770 1.143 -6.826 1.00 87.88 84 LEU A N 1
ATOM 636 C CA . LEU A 1 84 ? 12.715 1.960 -6.215 1.00 87.88 84 LEU A CA 1
ATOM 637 C C . LEU A 1 84 ? 11.439 1.152 -5.966 1.00 87.88 84 LEU A C 1
ATOM 639 O O . LEU A 1 84 ? 10.921 1.133 -4.847 1.00 87.88 84 LEU A O 1
ATOM 643 N N . THR A 1 85 ? 10.946 0.452 -6.991 1.00 88.38 85 THR A N 1
ATOM 644 C CA . THR A 1 85 ? 9.721 -0.354 -6.865 1.00 88.38 85 THR A CA 1
ATOM 645 C C . THR A 1 85 ? 9.933 -1.565 -5.962 1.00 88.38 85 THR A C 1
ATOM 647 O O . THR A 1 85 ? 9.010 -1.956 -5.252 1.00 88.38 85 THR A O 1
ATOM 650 N N . GLY A 1 86 ? 11.144 -2.128 -5.916 1.00 87.44 86 GLY A N 1
ATOM 651 C CA . GLY A 1 86 ? 11.490 -3.240 -5.033 1.00 87.44 86 GLY A CA 1
ATOM 652 C C . GLY A 1 86 ? 11.531 -2.853 -3.565 1.00 87.44 86 GLY A C 1
ATOM 653 O O . GLY A 1 86 ? 10.911 -3.522 -2.737 1.00 87.44 86 GLY A O 1
ATOM 654 N N . PHE A 1 87 ? 12.187 -1.738 -3.235 1.00 90.69 87 PHE A N 1
ATOM 655 C CA . PHE A 1 87 ? 12.205 -1.225 -1.866 1.00 90.69 87 PHE A CA 1
ATOM 656 C C . PHE A 1 87 ? 10.803 -0.844 -1.382 1.00 90.69 87 PHE A C 1
ATOM 658 O O . PHE A 1 87 ? 10.423 -1.150 -0.249 1.00 90.69 87 PHE A O 1
ATOM 665 N N . HIS A 1 88 ? 10.003 -0.228 -2.251 1.00 90.31 88 HIS A N 1
ATOM 666 C CA . HIS A 1 88 ? 8.614 0.075 -1.940 1.00 90.31 88 HIS A CA 1
ATOM 667 C C . HIS A 1 88 ? 7.767 -1.197 -1.760 1.00 90.31 88 HIS A C 1
ATOM 669 O O . HIS A 1 88 ? 7.052 -1.326 -0.768 1.00 90.31 88 HIS A O 1
ATOM 675 N N . GLY A 1 89 ? 7.890 -2.172 -2.666 1.00 88.94 89 GLY A N 1
ATOM 676 C CA . GLY A 1 89 ? 7.190 -3.455 -2.570 1.00 88.94 89 GLY A CA 1
ATOM 677 C C . GLY A 1 89 ? 7.501 -4.201 -1.269 1.00 88.94 89 GLY A C 1
ATOM 678 O O . GLY A 1 89 ? 6.600 -4.787 -0.669 1.00 88.94 89 GLY A O 1
ATOM 679 N N . LEU A 1 90 ? 8.741 -4.106 -0.774 1.00 92.88 90 LEU A N 1
ATOM 680 C CA . LEU A 1 90 ? 9.116 -4.617 0.547 1.00 92.88 90 LEU A CA 1
ATOM 681 C C . LEU A 1 90 ? 8.333 -3.926 1.677 1.00 92.88 90 LEU A C 1
ATOM 683 O O . LEU A 1 90 ? 7.832 -4.609 2.568 1.00 92.88 90 LEU A O 1
ATOM 687 N N . HIS A 1 91 ? 8.188 -2.598 1.641 1.00 93.25 91 HIS A N 1
ATOM 688 C CA . HIS A 1 91 ? 7.410 -1.856 2.644 1.00 93.25 91 HIS A CA 1
ATOM 689 C C . HIS A 1 91 ? 5.929 -2.239 2.616 1.00 93.25 91 HIS A C 1
ATOM 691 O O . HIS A 1 91 ? 5.342 -2.485 3.668 1.00 93.25 91 HIS A O 1
ATOM 697 N N . VAL A 1 92 ? 5.336 -2.365 1.425 1.00 91.19 92 VAL A N 1
ATOM 698 C CA . VAL A 1 92 ? 3.948 -2.828 1.278 1.00 91.19 92 VAL A CA 1
ATOM 699 C C . VAL A 1 92 ? 3.789 -4.232 1.862 1.00 91.19 92 VAL A C 1
ATOM 701 O O . VAL A 1 92 ? 2.868 -4.472 2.640 1.00 91.19 92 VAL A O 1
ATOM 704 N N . PHE A 1 93 ? 4.709 -5.151 1.559 1.00 92.44 93 PHE A N 1
ATOM 705 C CA . PHE A 1 93 ? 4.684 -6.506 2.111 1.00 92.44 93 PHE A CA 1
ATOM 706 C C . PHE A 1 93 ? 4.757 -6.520 3.646 1.00 92.44 93 PHE A C 1
ATOM 708 O O . PHE A 1 93 ? 3.950 -7.192 4.291 1.00 92.44 93 PHE A O 1
ATOM 715 N N . LEU A 1 94 ? 5.661 -5.737 4.245 1.00 94.12 94 LEU A N 1
ATOM 716 C CA . LEU A 1 94 ? 5.742 -5.590 5.703 1.00 94.12 94 LEU A CA 1
ATOM 717 C C . LEU A 1 94 ? 4.457 -4.984 6.286 1.00 94.12 94 LEU A C 1
ATOM 719 O O . LEU A 1 94 ? 3.953 -5.469 7.300 1.00 94.12 94 LEU A O 1
ATOM 723 N N . GLY A 1 95 ? 3.876 -3.989 5.615 1.00 92.12 95 GLY A N 1
ATOM 724 C CA . GLY A 1 95 ? 2.581 -3.419 5.980 1.00 92.12 95 GLY A CA 1
ATOM 725 C C . GLY A 1 95 ? 1.450 -4.443 5.967 1.00 92.12 95 GLY A C 1
ATOM 726 O O . GLY A 1 95 ? 0.631 -4.454 6.884 1.00 92.12 95 GLY A O 1
ATOM 727 N N . LEU A 1 96 ? 1.430 -5.348 4.981 1.00 92.38 96 LEU A N 1
ATOM 728 C CA . LEU A 1 96 ? 0.437 -6.421 4.914 1.00 92.38 96 LEU A CA 1
ATOM 729 C C . LEU A 1 96 ? 0.552 -7.349 6.121 1.00 92.38 96 LEU A C 1
ATOM 731 O O . LEU A 1 96 ? -0.466 -7.713 6.706 1.00 92.38 96 LE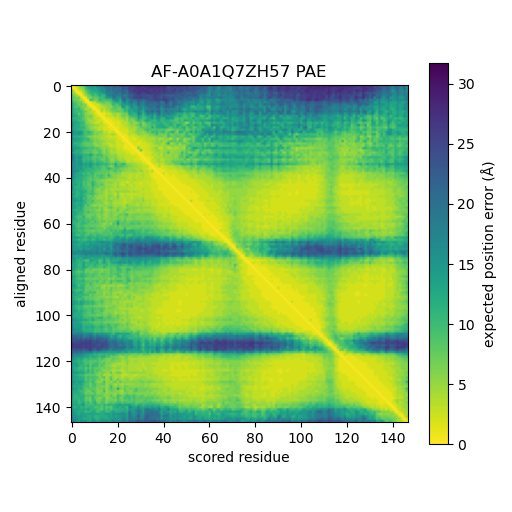U A O 1
ATOM 735 N N . LEU A 1 97 ? 1.775 -7.708 6.523 1.00 94.12 97 LEU A N 1
ATOM 736 C CA . LEU A 1 97 ? 1.995 -8.530 7.715 1.00 94.12 97 LEU A CA 1
ATOM 737 C C . LEU A 1 97 ? 1.492 -7.828 8.984 1.00 94.12 97 LEU A C 1
ATOM 739 O O . LEU A 1 97 ? 0.837 -8.462 9.815 1.00 94.12 97 LEU A O 1
ATOM 743 N N . LEU A 1 98 ? 1.731 -6.519 9.112 1.00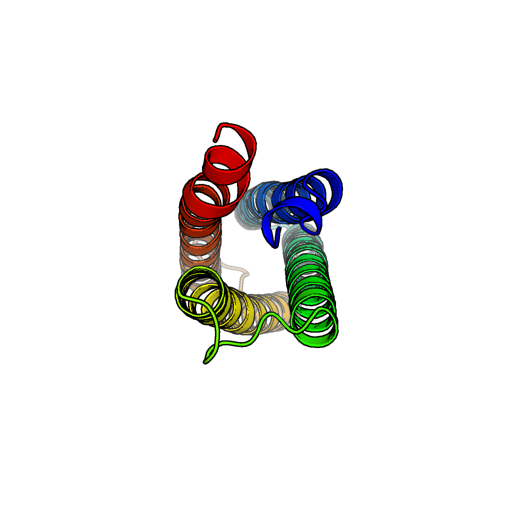 91.50 98 LEU A N 1
ATOM 744 C CA . LEU A 1 98 ? 1.217 -5.717 10.227 1.00 91.50 98 LEU A CA 1
ATOM 745 C C . LEU A 1 98 ? -0.317 -5.642 10.225 1.00 91.50 98 LEU A C 1
ATOM 747 O O . LEU A 1 98 ? -0.935 -5.808 11.278 1.00 91.50 98 LEU A O 1
ATOM 751 N N . LEU A 1 99 ? -0.947 -5.460 9.061 1.00 89.69 99 LEU A N 1
ATOM 752 C CA . LEU A 1 99 ? -2.408 -5.472 8.925 1.00 89.69 99 LEU A CA 1
ATOM 753 C C . LEU A 1 99 ? -3.008 -6.836 9.272 1.00 89.69 99 LEU A C 1
ATOM 755 O O . LEU A 1 99 ? -4.018 -6.891 9.969 1.00 89.69 99 LEU A O 1
ATOM 759 N N . ILE A 1 100 ? -2.380 -7.935 8.843 1.00 91.81 100 ILE A N 1
ATOM 760 C CA . ILE A 1 100 ? -2.798 -9.299 9.201 1.00 91.81 100 ILE A CA 1
ATOM 761 C C . ILE A 1 100 ? -2.703 -9.500 10.716 1.00 91.81 100 ILE A C 1
ATOM 763 O O . ILE A 1 100 ? -3.640 -10.019 11.326 1.00 91.81 100 ILE A O 1
ATOM 767 N N . MET A 1 101 ? -1.610 -9.051 11.342 1.00 90.62 101 MET A N 1
ATOM 768 C CA . MET A 1 101 ? -1.439 -9.114 12.794 1.00 90.62 101 MET A CA 1
ATOM 769 C C . MET A 1 101 ? -2.539 -8.325 13.517 1.00 90.62 101 MET A C 1
ATOM 771 O O . MET A 1 101 ? -3.189 -8.860 14.416 1.00 90.62 101 MET A O 1
ATOM 775 N N . VAL A 1 102 ? -2.795 -7.078 13.108 1.00 88.00 102 VAL A N 1
ATOM 776 C CA . VAL A 1 102 ? -3.862 -6.249 13.686 1.00 88.00 102 VAL A CA 1
ATOM 777 C C . VAL A 1 102 ? -5.236 -6.880 13.458 1.00 88.00 102 VAL A C 1
ATOM 779 O O . VAL A 1 102 ? -6.020 -6.975 14.398 1.00 88.00 102 VAL A O 1
ATOM 782 N N . GLY A 1 103 ? -5.525 -7.390 12.262 1.00 86.50 103 GLY A N 1
ATOM 783 C CA . GLY A 1 103 ? -6.767 -8.110 11.974 1.00 86.50 103 GLY A CA 1
ATOM 784 C C . GLY A 1 103 ? -6.954 -9.334 12.877 1.00 86.50 103 GLY A C 1
ATOM 785 O O . GLY A 1 103 ? -8.035 -9.539 13.430 1.00 86.50 103 GLY A O 1
ATOM 786 N N . ALA A 1 104 ? -5.892 -10.106 13.121 1.00 87.62 104 ALA A N 1
ATOM 787 C CA . ALA A 1 104 ? -5.930 -11.256 14.022 1.00 87.62 104 ALA A CA 1
ATOM 788 C C . ALA A 1 104 ? -6.174 -10.852 15.489 1.00 87.62 104 ALA A C 1
ATOM 790 O O . ALA A 1 104 ? -6.955 -11.500 16.191 1.00 87.62 104 ALA A O 1
ATOM 791 N N . LEU A 1 105 ? -5.551 -9.767 15.960 1.00 86.50 105 LEU A N 1
ATOM 792 C CA . LEU A 1 105 ? -5.779 -9.221 17.305 1.00 86.50 105 LEU A CA 1
ATOM 793 C C . LEU A 1 105 ? -7.204 -8.653 17.452 1.00 86.50 105 LEU A C 1
ATOM 795 O O . LEU A 1 105 ? -7.848 -8.855 18.487 1.00 86.50 105 LEU A O 1
ATOM 799 N N . ALA A 1 106 ? -7.732 -8.025 16.395 1.00 83.38 106 ALA A N 1
ATOM 800 C CA . ALA A 1 106 ? -9.109 -7.543 16.327 1.00 83.38 106 ALA A CA 1
ATOM 801 C C . ALA A 1 106 ? -10.120 -8.696 16.396 1.00 83.38 106 ALA A C 1
ATOM 803 O O . ALA A 1 106 ? -11.082 -8.617 17.161 1.00 83.38 106 ALA A O 1
ATOM 804 N N . ALA A 1 107 ? -9.864 -9.801 15.685 1.00 83.56 107 ALA A N 1
ATOM 805 C CA . ALA A 1 107 ? -10.692 -11.012 15.720 1.00 83.56 107 ALA A CA 1
ATOM 806 C C . ALA A 1 107 ? -10.754 -11.642 17.119 1.00 83.56 107 ALA A C 1
ATOM 808 O O . ALA A 1 107 ? -11.792 -12.158 17.528 1.00 83.56 107 ALA A O 1
ATOM 809 N N . ARG A 1 108 ? -9.661 -11.547 17.884 1.00 85.19 108 ARG A N 1
ATOM 810 C CA . ARG A 1 108 ? -9.586 -12.002 19.283 1.00 85.19 108 ARG A CA 1
ATOM 811 C C . ARG A 1 108 ? -10.236 -11.032 20.278 1.00 85.19 108 ARG A C 1
ATOM 813 O O . ARG A 1 108 ? -10.238 -11.300 21.476 1.00 85.19 108 ARG A O 1
ATOM 820 N N . GLY A 1 109 ? -10.788 -9.910 19.811 1.00 75.94 109 GLY A N 1
ATOM 821 C CA . GLY A 1 109 ? -11.485 -8.934 20.648 1.00 75.94 109 GLY A CA 1
ATOM 822 C C . GLY A 1 109 ? -10.565 -8.088 21.532 1.00 75.94 109 GLY A C 1
ATOM 823 O O . GLY A 1 109 ? -11.034 -7.549 22.534 1.00 75.94 109 GLY A O 1
ATOM 824 N N . GLN A 1 110 ? -9.279 -7.961 21.182 1.00 73.81 110 GLN A N 1
ATOM 825 C CA . GLN A 1 110 ? -8.307 -7.198 21.978 1.00 73.81 110 GLN A CA 1
ATOM 826 C C . GLN A 1 110 ? -8.469 -5.670 21.858 1.00 73.81 110 GLN A C 1
ATOM 828 O O . GLN A 1 110 ? -7.927 -4.931 22.673 1.00 73.81 110 GLN A O 1
ATOM 833 N N . PHE A 1 111 ? -9.271 -5.178 20.907 1.00 67.19 111 PHE A N 1
ATOM 834 C CA . PHE A 1 111 ? -9.500 -3.744 20.673 1.00 67.19 111 PHE A CA 1
ATOM 835 C C . PHE A 1 111 ? -10.869 -3.258 21.172 1.00 67.19 111 PHE A C 1
ATOM 837 O O . PHE A 1 111 ? -11.600 -2.565 20.473 1.00 67.19 111 PHE A O 1
ATOM 844 N N . ARG A 1 112 ? -11.237 -3.638 22.403 1.00 59.41 112 ARG A N 1
ATOM 845 C CA . ARG A 1 112 ? -12.498 -3.232 23.061 1.00 59.41 112 ARG A CA 1
ATOM 846 C C . ARG A 1 112 ? -12.433 -1.868 23.778 1.00 59.41 112 ARG A C 1
ATOM 848 O O . ARG A 1 112 ? -13.433 -1.447 24.354 1.00 59.41 112 ARG A O 1
ATOM 855 N N . GLY A 1 113 ? -11.280 -1.193 23.763 1.00 57.03 113 GLY A N 1
ATOM 856 C CA . GLY A 1 113 ? -11.049 0.095 24.431 1.00 57.03 113 GLY A CA 1
ATOM 857 C C . GLY A 1 113 ? -11.131 1.323 23.501 1.00 57.03 113 GLY A C 1
ATOM 858 O O . GLY A 1 113 ? -11.078 1.159 22.285 1.00 57.03 113 GLY A O 1
ATOM 859 N N . PRO A 1 114 ? -11.232 2.554 24.053 1.00 51.12 114 PRO A N 1
ATOM 860 C CA . PRO A 1 114 ? -11.395 3.800 23.283 1.00 51.12 114 PRO A CA 1
ATOM 861 C C . PRO A 1 114 ? -10.196 4.178 22.398 1.00 51.12 114 PRO A C 1
ATOM 863 O O . PRO A 1 114 ? -10.346 4.980 21.484 1.00 51.12 114 PRO A O 1
ATOM 866 N N . THR A 1 115 ? -9.017 3.621 22.671 1.00 53.53 115 THR A N 1
ATOM 867 C CA . THR A 1 115 ? -7.758 3.958 22.001 1.00 53.53 115 THR A CA 1
ATOM 868 C C . THR A 1 115 ? -6.944 2.688 21.772 1.00 53.53 115 THR A C 1
ATOM 870 O O . THR A 1 115 ? -6.057 2.341 22.549 1.00 53.53 115 THR A O 1
ATOM 873 N N . SER A 1 116 ? -7.231 1.944 20.700 1.00 63.59 116 SER A N 1
ATOM 874 C CA . SER A 1 116 ? -6.285 0.921 20.247 1.00 63.59 116 SER A CA 1
ATOM 875 C C . SER A 1 116 ? -5.179 1.584 19.430 1.00 63.59 116 SER A C 1
ATOM 877 O O . SER A 1 116 ? -5.224 1.585 18.198 1.00 63.59 116 SER A O 1
ATOM 879 N N . SER A 1 117 ? -4.187 2.136 20.131 1.00 68.88 117 SER A N 1
ATOM 880 C CA . SER A 1 117 ? -3.005 2.779 19.539 1.00 68.88 117 SER A CA 1
ATOM 881 C C . SER A 1 117 ? -2.347 1.926 18.446 1.00 68.88 117 SER A C 1
ATOM 883 O O . SER A 1 117 ? -1.869 2.458 17.452 1.00 68.88 117 SER A O 1
ATOM 885 N N . GLY A 1 118 ? -2.394 0.594 18.565 1.00 78.69 118 GLY A N 1
ATOM 886 C CA . GLY A 1 118 ? -1.859 -0.322 17.554 1.00 78.69 118 GLY A CA 1
ATOM 887 C C . GLY A 1 118 ? -2.538 -0.234 16.180 1.00 78.69 118 GLY A C 1
ATOM 888 O O . GLY A 1 118 ? -1.848 -0.259 15.167 1.00 78.69 118 GLY A O 1
ATOM 889 N N . VAL A 1 119 ? -3.869 -0.095 16.119 1.00 81.38 119 VAL A N 1
ATOM 890 C CA . VAL A 1 119 ? -4.595 0.035 14.836 1.00 81.38 119 VAL A CA 1
ATOM 891 C C . VAL A 1 119 ? -4.258 1.369 14.173 1.00 81.38 119 VAL A C 1
ATOM 893 O O . VAL A 1 119 ? -4.049 1.421 12.966 1.00 81.38 119 VAL A O 1
ATOM 896 N N . GLU A 1 120 ? -4.175 2.435 14.967 1.00 82.81 120 GLU A N 1
ATOM 897 C CA . GLU A 1 120 ? -3.879 3.787 14.490 1.00 82.81 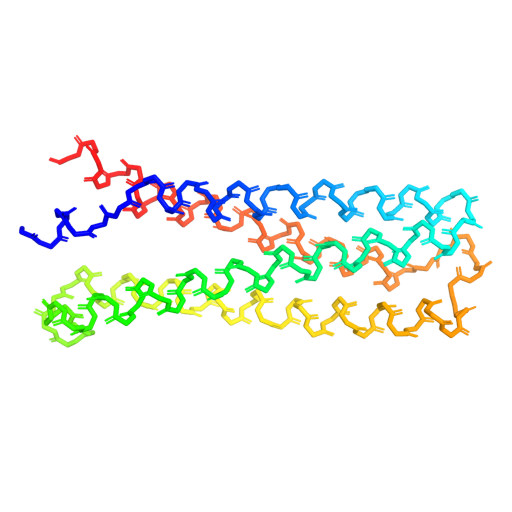120 GLU A CA 1
ATOM 898 C C . GLU A 1 120 ? -2.453 3.901 13.944 1.00 82.81 120 GLU A C 1
ATOM 900 O O . GLU A 1 120 ? -2.258 4.398 12.837 1.00 82.81 120 GLU A O 1
ATOM 905 N N . VAL A 1 121 ? -1.463 3.355 14.658 1.00 87.50 121 VAL A N 1
ATOM 906 C CA . VAL A 1 121 ? -0.065 3.331 14.199 1.00 87.50 121 VAL A CA 1
ATOM 907 C C . VAL A 1 121 ? 0.078 2.537 12.900 1.00 87.50 121 VAL A C 1
ATOM 909 O O . VAL A 1 121 ? 0.742 2.997 11.972 1.00 87.50 121 VAL A O 1
ATOM 912 N N . VAL A 1 122 ? -0.572 1.373 12.792 1.00 89.50 122 VAL A N 1
ATOM 913 C CA . VAL A 1 122 ? -0.539 0.574 11.554 1.00 89.50 122 VAL A CA 1
ATOM 914 C C . VAL A 1 122 ? -1.280 1.277 10.413 1.00 89.50 122 VAL A C 1
ATOM 916 O O . VAL A 1 122 ? -0.817 1.230 9.277 1.00 89.50 122 VAL A O 1
ATOM 919 N N . SER A 1 123 ? -2.372 1.990 10.704 1.00 85.81 123 SER A N 1
ATOM 920 C CA . SER A 1 123 ? -3.065 2.829 9.718 1.00 85.81 123 SER A CA 1
ATOM 921 C C . SER A 1 123 ? -2.157 3.938 9.192 1.00 85.81 123 SER A C 1
ATOM 923 O O . SER A 1 123 ? -2.044 4.108 7.982 1.00 85.81 123 SER A O 1
ATOM 925 N N . LEU A 1 124 ? -1.478 4.672 10.079 1.00 87.50 124 LEU A N 1
ATOM 926 C CA . LEU A 1 124 ? -0.542 5.737 9.702 1.00 87.50 124 LEU A CA 1
ATOM 927 C C . LEU A 1 124 ? 0.628 5.197 8.876 1.00 87.50 124 LEU A C 1
ATOM 929 O O . LEU A 1 124 ? 0.992 5.806 7.872 1.00 87.50 124 LEU A O 1
ATOM 933 N N . TYR A 1 125 ? 1.174 4.039 9.258 1.00 90.38 125 TYR A N 1
ATOM 934 C CA . TYR A 1 125 ? 2.192 3.348 8.469 1.00 90.38 125 TYR A CA 1
ATOM 935 C C . TYR A 1 125 ? 1.685 3.027 7.058 1.00 90.38 125 TYR A C 1
ATOM 937 O O . TYR A 1 125 ? 2.371 3.318 6.082 1.00 90.38 125 TYR A O 1
ATOM 945 N N . TRP A 1 126 ? 0.472 2.479 6.935 1.00 89.56 126 TRP A N 1
ATOM 946 C CA . TRP A 1 126 ? -0.112 2.138 5.637 1.00 89.56 126 TRP A CA 1
ATOM 947 C C . TRP A 1 126 ? -0.321 3.375 4.752 1.00 89.56 126 TRP A C 1
ATOM 949 O O . TRP A 1 126 ? 0.117 3.391 3.606 1.00 89.56 126 TRP A O 1
ATOM 959 N N . HIS A 1 127 ? -0.878 4.459 5.305 1.00 87.75 127 HIS A N 1
ATOM 960 C CA . HIS A 1 127 ? -1.034 5.728 4.582 1.00 87.75 127 HIS A CA 1
ATOM 961 C C . HIS A 1 127 ? 0.304 6.333 4.141 1.00 87.75 127 HIS A C 1
ATOM 963 O O . HIS A 1 127 ? 0.393 6.921 3.064 1.00 87.75 127 HIS A O 1
ATOM 969 N N . PHE A 1 128 ? 1.351 6.202 4.959 1.00 89.06 128 PHE A N 1
ATOM 970 C CA . PHE A 1 128 ? 2.689 6.649 4.585 1.00 89.06 128 PHE A CA 1
ATOM 971 C C . PHE A 1 128 ? 3.224 5.864 3.383 1.00 89.06 128 PHE A C 1
ATOM 973 O O . PHE A 1 128 ? 3.740 6.465 2.440 1.00 89.06 128 PHE A O 1
ATOM 980 N N . VAL A 1 129 ? 3.063 4.537 3.389 1.00 90.56 129 VAL A N 1
ATOM 981 C CA . VAL A 1 129 ? 3.452 3.692 2.255 1.00 90.56 129 VAL A CA 1
ATOM 982 C C . VAL A 1 129 ? 2.679 4.112 0.999 1.00 90.56 129 VAL A C 1
ATOM 984 O O . VAL A 1 129 ? 3.314 4.390 -0.018 1.00 90.56 129 VAL A O 1
ATOM 987 N N . ASP A 1 130 ? 1.357 4.294 1.076 1.00 87.50 130 ASP A N 1
ATOM 988 C CA . ASP A 1 130 ? 0.543 4.787 -0.050 1.00 87.50 130 ASP A CA 1
ATOM 989 C C . ASP A 1 130 ? 1.059 6.127 -0.607 1.00 87.50 130 ASP A C 1
ATOM 991 O O . ASP A 1 130 ? 1.192 6.296 -1.822 1.00 87.50 130 ASP A O 1
ATOM 995 N N . ALA A 1 131 ? 1.393 7.081 0.268 1.00 85.12 131 ALA A N 1
ATOM 996 C CA . ALA A 1 131 ? 1.890 8.396 -0.135 1.00 85.12 131 ALA A CA 1
ATOM 997 C C . ALA A 1 131 ? 3.223 8.308 -0.897 1.00 85.12 131 ALA A C 1
ATOM 999 O O . ALA A 1 131 ? 3.407 8.988 -1.910 1.00 85.12 131 ALA A O 1
ATOM 1000 N N . VAL A 1 132 ? 4.137 7.434 -0.457 1.00 88.88 132 VAL A N 1
ATOM 1001 C CA . VAL A 1 132 ? 5.394 7.168 -1.176 1.00 88.88 132 VAL A CA 1
ATOM 1002 C C . VAL A 1 132 ? 5.112 6.572 -2.556 1.00 88.88 132 VAL A C 1
ATOM 1004 O O . VAL A 1 132 ? 5.775 6.952 -3.523 1.00 88.88 132 VAL A O 1
ATOM 1007 N N . TRP A 1 133 ? 4.109 5.695 -2.685 1.00 86.75 133 TRP A N 1
ATOM 1008 C CA . TRP A 1 133 ? 3.755 5.123 -3.986 1.00 86.75 133 TRP A CA 1
ATOM 1009 C C . TRP A 1 133 ? 3.292 6.176 -4.987 1.00 86.75 133 TRP A C 1
ATOM 1011 O O . TRP A 1 133 ? 3.691 6.117 -6.145 1.00 86.75 133 TRP A O 1
ATOM 1021 N N . ILE A 1 134 ? 2.512 7.174 -4.559 1.00 83.00 134 ILE A N 1
ATOM 1022 C CA . ILE A 1 134 ? 2.069 8.271 -5.438 1.00 83.00 134 ILE A CA 1
ATOM 1023 C C . ILE A 1 134 ? 3.276 8.996 -6.045 1.00 83.00 134 ILE A C 1
ATOM 1025 O O . ILE A 1 134 ? 3.290 9.285 -7.244 1.00 83.00 134 ILE A O 1
ATOM 1029 N N . VAL A 1 135 ? 4.309 9.255 -5.238 1.00 84.88 135 VAL A N 1
ATOM 1030 C CA . VAL A 1 135 ? 5.547 9.895 -5.703 1.00 84.88 135 VAL A CA 1
ATOM 1031 C C . VAL A 1 135 ? 6.290 8.989 -6.686 1.00 84.88 135 VAL A C 1
ATOM 1033 O O . VAL A 1 135 ? 6.646 9.436 -7.775 1.00 84.88 135 VAL A O 1
ATOM 1036 N N . VAL A 1 136 ? 6.474 7.708 -6.346 1.00 84.38 136 VAL A N 1
ATOM 1037 C CA . VAL A 1 136 ? 7.151 6.724 -7.212 1.00 84.38 136 VAL A CA 1
ATOM 1038 C C . VAL A 1 136 ? 6.414 6.558 -8.543 1.00 84.38 136 VAL A C 1
ATOM 1040 O O . VAL A 1 136 ? 7.034 6.628 -9.603 1.00 84.38 136 VAL A O 1
ATOM 1043 N N . TYR A 1 137 ? 5.090 6.401 -8.504 1.00 80.50 137 TYR A N 1
ATOM 1044 C CA . TYR A 1 137 ? 4.245 6.283 -9.687 1.00 80.50 137 TYR A CA 1
ATOM 1045 C C . TYR A 1 137 ? 4.350 7.527 -10.575 1.00 80.50 137 TYR A C 1
ATOM 1047 O O . TYR A 1 137 ? 4.519 7.416 -11.788 1.00 80.50 137 TYR A O 1
ATOM 1055 N N . SER A 1 138 ? 4.325 8.719 -9.973 1.00 78.25 138 SER A N 1
ATOM 1056 C CA . SER A 1 138 ? 4.437 9.979 -10.714 1.00 78.25 138 SER A CA 1
ATOM 1057 C C . SER A 1 138 ? 5.789 10.117 -11.423 1.00 78.25 138 SER A C 1
ATOM 1059 O O . SER A 1 138 ? 5.846 10.483 -12.596 1.00 78.25 138 SER A O 1
ATOM 1061 N N . LEU A 1 139 ? 6.882 9.777 -10.738 1.00 77.69 139 LEU A N 1
ATOM 1062 C CA . LEU A 1 139 ? 8.233 9.880 -11.295 1.00 77.69 139 LEU A CA 1
ATOM 1063 C C . LEU A 1 139 ? 8.519 8.832 -12.375 1.00 77.69 139 LEU A C 1
ATOM 1065 O O . LEU A 1 139 ? 9.233 9.123 -13.328 1.00 77.69 139 LEU A O 1
ATOM 1069 N N . ILE A 1 140 ? 7.990 7.616 -12.233 1.00 74.50 140 ILE A N 1
ATOM 1070 C CA . ILE A 1 140 ? 8.314 6.505 -13.136 1.00 74.50 140 ILE A CA 1
ATOM 1071 C C . ILE A 1 140 ? 7.323 6.408 -14.300 1.00 74.50 140 ILE A C 1
ATOM 1073 O O . ILE A 1 140 ? 7.744 6.217 -15.440 1.00 74.50 140 ILE A O 1
ATOM 1077 N N . TYR A 1 141 ? 6.020 6.535 -14.042 1.00 70.00 141 TYR A N 1
ATOM 1078 C CA . TYR A 1 141 ? 4.974 6.266 -15.036 1.00 70.00 141 TYR A CA 1
ATOM 1079 C C . TYR A 1 141 ? 4.430 7.538 -15.690 1.00 70.00 141 TYR A C 1
ATOM 1081 O O . TYR A 1 141 ? 4.227 7.548 -16.897 1.00 70.00 141 TYR A O 1
ATOM 1089 N N . LEU A 1 142 ? 4.209 8.625 -14.940 1.00 67.50 142 LEU A N 1
ATOM 1090 C CA . LEU A 1 142 ? 3.720 9.879 -15.538 1.00 67.50 142 LEU A CA 1
ATOM 1091 C C . LEU A 1 142 ? 4.814 10.595 -16.331 1.00 67.50 142 LEU A C 1
ATOM 1093 O O . LEU A 1 142 ? 4.568 11.021 -17.456 1.00 67.50 142 LEU A O 1
ATOM 1097 N N . TRP A 1 143 ? 6.026 10.693 -15.780 1.00 66.56 143 TRP A N 1
ATOM 1098 C CA . TRP A 1 143 ? 7.140 11.333 -16.482 1.00 66.56 143 TRP A CA 1
ATOM 1099 C C . TRP A 1 143 ? 7.505 10.602 -17.783 1.00 66.56 143 TRP A C 1
ATOM 1101 O O . TRP A 1 143 ? 7.698 11.248 -18.806 1.00 66.56 143 TRP A O 1
ATOM 1111 N N . SER A 1 144 ? 7.517 9.263 -17.777 1.00 60.81 144 SER A N 1
ATOM 1112 C CA . SER A 1 144 ? 7.849 8.458 -18.966 1.00 60.81 144 SER A CA 1
ATOM 1113 C C . SER A 1 144 ? 6.785 8.469 -20.068 1.00 60.81 144 SER A C 1
ATOM 1115 O O . SER A 1 144 ? 7.091 8.103 -21.196 1.00 60.81 144 SER A O 1
ATOM 1117 N N . VAL A 1 145 ? 5.548 8.876 -19.766 1.00 61.28 145 VAL A N 1
ATOM 1118 C CA . VAL A 1 145 ? 4.477 9.048 -20.764 1.00 61.28 145 VAL A CA 1
ATOM 1119 C C . VAL A 1 145 ? 4.549 10.422 -21.441 1.00 61.28 145 VAL A C 1
ATOM 1121 O O . VAL A 1 145 ? 4.088 10.572 -22.571 1.00 61.28 145 VAL A O 1
ATOM 1124 N N . VAL A 1 146 ? 5.108 11.426 -20.760 1.00 57.00 146 VAL A N 1
ATOM 1125 C CA . VAL A 1 146 ? 5.192 12.811 -21.256 1.00 57.00 146 VAL A CA 1
ATOM 1126 C C . VAL A 1 146 ? 6.450 13.053 -22.109 1.00 57.00 146 VAL A C 1
ATOM 1128 O O . VAL A 1 146 ? 6.457 13.990 -22.907 1.00 57.00 146 VAL A O 1
ATOM 1131 N N . THR A 1 147 ? 7.485 12.217 -21.975 1.00 45.41 147 THR A N 1
ATOM 1132 C CA . THR A 1 147 ? 8.752 12.279 -22.738 1.00 45.41 147 THR A CA 1
ATOM 1133 C C . THR A 1 147 ? 8.854 11.196 -23.802 1.00 45.41 147 THR A C 1
ATOM 1135 O O . THR A 1 147 ? 9.234 11.521 -24.948 1.00 45.41 147 THR A O 1
#

Solvent-accessible surface area (backbone atoms only — not comparable to full-atom values): 7940 Å² total; per-residue (Å²): 122,76,75,77,72,65,58,65,70,59,56,50,50,36,48,50,32,45,57,50,22,48,54,29,40,55,52,15,55,53,19,51,76,66,71,32,64,66,50,25,45,53,22,43,51,49,23,47,53,28,50,49,52,31,53,53,51,52,52,53,51,52,54,52,40,48,74,67,70,50,36,63,87,79,38,77,66,34,35,55,49,53,52,55,55,46,57,48,50,51,52,53,52,54,44,45,52,52,48,50,51,50,40,54,43,46,73,71,57,72,61,80,58,100,72,52,61,68,60,53,54,52,46,53,52,47,49,50,53,51,54,51,46,56,54,51,46,44,64,59,56,52,48,61,71,78,107

Sequence (147 aa):
MAARVLDPARAGLTTLFLLASSVTMWLGGRSLARRDPRGLLLWVAATIVLGAAFLLGQVREWVGLIRGNVTISHDLFGTTFFTLTGFHGLHVFLGLLLLIMVGALAARGQFRGPTSSGVEVVSLYWHFVDAVWIVVYSLIYLWSVVT